Protein AF-A0A4V1T8S7-F1 (afdb_monomer_lite)

Sequence (81 aa):
MFKLVVLTKRKAGMSMEAFMDYYENNHAPLMMSFYPQVKKYTRTYLHSVSHETLTGDEDKPVDCVTEAFFEDEAGWLDVIR

pLDDT: mean 89.98, std 12.58, range [52.5, 98.38]

Structure (mmCIF, N/CA/C/O backbone):
data_AF-A0A4V1T8S7-F1
#
_entry.id   AF-A0A4V1T8S7-F1
#
loop_
_atom_site.group_PDB
_atom_site.id
_atom_site.type_symbol
_atom_site.label_atom_id
_atom_site.label_alt_id
_atom_site.label_comp_id
_atom_site.label_asym_id
_atom_site.label_entity_id
_atom_site.label_seq_id
_atom_site.pdbx_PDB_ins_code
_atom_site.Cartn_x
_atom_site.Cartn_y
_atom_site.Cartn_z
_atom_site.occupancy
_atom_site.B_iso_or_equiv
_atom_site.auth_seq_id
_atom_site.auth_comp_id
_atom_site.auth_asym_id
_atom_site.auth_atom_id
_atom_site.pdbx_PDB_model_num
ATOM 1 N N . MET A 1 1 ? 9.352 3.700 -15.760 1.00 86.31 1 MET A N 1
ATOM 2 C CA . MET A 1 1 ? 8.937 3.669 -14.345 1.00 86.31 1 MET A CA 1
ATOM 3 C C . MET A 1 1 ? 7.425 3.575 -14.251 1.00 86.31 1 MET A C 1
ATOM 5 O O . MET A 1 1 ? 6.730 4.473 -14.717 1.00 86.31 1 MET A O 1
ATOM 9 N N . PHE A 1 2 ? 6.937 2.486 -13.669 1.00 96.62 2 PHE A N 1
ATOM 10 C CA . PHE A 1 2 ? 5.518 2.210 -13.450 1.00 96.62 2 PHE A CA 1
ATOM 11 C C . PHE A 1 2 ? 5.188 2.379 -11.967 1.00 96.62 2 PHE A C 1
ATOM 13 O O . PHE A 1 2 ? 6.040 2.146 -11.105 1.00 96.62 2 PHE A O 1
ATOM 20 N N . LYS A 1 3 ? 3.956 2.795 -11.669 1.00 95.94 3 LYS A N 1
ATOM 21 C CA . LYS A 1 3 ? 3.466 2.952 -10.298 1.00 95.94 3 LYS A CA 1
ATOM 22 C C . LYS A 1 3 ? 2.134 2.235 -10.137 1.00 95.94 3 LYS A C 1
ATOM 24 O O . LYS A 1 3 ? 1.185 2.537 -10.855 1.00 95.94 3 LYS A O 1
ATOM 29 N N . LEU A 1 4 ? 2.070 1.337 -9.162 1.00 95.75 4 LEU A N 1
ATOM 30 C CA . LEU A 1 4 ? 0.830 0.736 -8.686 1.00 95.75 4 LEU A CA 1
ATOM 31 C C . LEU A 1 4 ? 0.368 1.494 -7.440 1.00 95.75 4 LEU A C 1
ATOM 33 O O . LEU A 1 4 ? 1.152 1.670 -6.508 1.00 95.75 4 LEU A O 1
ATOM 37 N N . VAL A 1 5 ? -0.892 1.927 -7.430 1.00 97.38 5 VAL A N 1
ATOM 38 C CA . VAL A 1 5 ? -1.538 2.545 -6.266 1.00 97.38 5 VAL A CA 1
ATOM 39 C C . VAL A 1 5 ? -2.645 1.618 -5.786 1.00 97.38 5 VAL A C 1
ATOM 41 O O . VAL A 1 5 ? -3.545 1.287 -6.556 1.00 97.38 5 VAL A O 1
ATOM 44 N N . VAL A 1 6 ? -2.578 1.207 -4.521 1.00 96.31 6 VAL A N 1
ATOM 45 C CA . VAL A 1 6 ? -3.565 0.324 -3.890 1.00 96.31 6 VAL A CA 1
ATOM 46 C C . VAL A 1 6 ? -4.276 1.087 -2.782 1.00 96.31 6 VAL A C 1
ATOM 48 O O . VAL A 1 6 ? -3.637 1.653 -1.896 1.00 96.31 6 VAL A O 1
ATOM 51 N N . LEU A 1 7 ? -5.605 1.096 -2.837 1.00 97.12 7 LEU A N 1
ATOM 52 C CA . LEU A 1 7 ? -6.460 1.672 -1.805 1.00 97.12 7 LEU A CA 1
ATOM 53 C C . LEU A 1 7 ? -6.973 0.539 -0.922 1.00 97.12 7 LEU A C 1
ATOM 55 O O . LEU A 1 7 ? -7.678 -0.350 -1.398 1.00 97.12 7 LEU A O 1
ATOM 59 N N . THR A 1 8 ? -6.608 0.564 0.355 1.00 96.75 8 THR A N 1
ATOM 60 C CA . THR A 1 8 ? -6.946 -0.502 1.301 1.00 96.75 8 THR A CA 1
ATOM 61 C C . THR A 1 8 ? -7.888 0.021 2.375 1.00 96.75 8 THR A C 1
ATOM 63 O O . THR A 1 8 ? -7.629 1.052 3.000 1.00 96.75 8 THR A O 1
ATOM 66 N N . LYS A 1 9 ? -8.968 -0.722 2.614 1.00 96.06 9 LYS A N 1
ATOM 67 C CA . LYS A 1 9 ? -9.895 -0.532 3.732 1.00 96.06 9 LYS A CA 1
ATOM 68 C C . LYS A 1 9 ? -9.674 -1.648 4.753 1.00 96.06 9 LYS A C 1
ATOM 70 O O . LYS A 1 9 ? -9.529 -2.813 4.373 1.00 96.06 9 LYS A O 1
ATOM 75 N N . ARG A 1 10 ? -9.643 -1.311 6.044 1.00 96.25 10 ARG A N 1
ATOM 76 C CA . ARG A 1 10 ? -9.573 -2.313 7.119 1.00 96.25 10 ARG A CA 1
ATOM 77 C C . ARG A 1 10 ? -10.869 -3.126 7.183 1.00 96.25 10 ARG A C 1
ATOM 79 O O . ARG A 1 10 ? -11.930 -2.664 6.770 1.00 96.25 10 ARG A O 1
ATOM 86 N N . LYS A 1 11 ? -10.805 -4.343 7.724 1.00 96.12 11 LYS A N 1
ATOM 87 C CA . LYS A 1 11 ? -12.002 -5.183 7.904 1.00 96.12 11 LYS A CA 1
ATOM 88 C C . LYS A 1 11 ? -13.005 -4.507 8.850 1.00 96.12 11 LYS A C 1
ATOM 90 O O . LYS A 1 11 ? -12.603 -3.817 9.785 1.00 96.12 11 LYS A O 1
ATOM 95 N N . ALA A 1 12 ? -14.301 -4.745 8.645 1.00 94.31 12 ALA A N 1
ATOM 96 C CA . ALA A 1 12 ? -15.342 -4.227 9.534 1.00 94.31 12 ALA A CA 1
ATOM 97 C C . ALA A 1 12 ? -15.090 -4.663 10.991 1.00 94.31 12 ALA A C 1
ATOM 99 O O . ALA A 1 12 ? -14.784 -5.827 11.250 1.00 94.31 12 ALA A O 1
ATOM 100 N N . GLY A 1 13 ? -15.185 -3.719 11.932 1.00 93.94 13 GLY A N 1
ATOM 101 C CA . GLY A 1 13 ? -14.919 -3.949 13.358 1.00 93.94 13 GLY A CA 1
ATOM 102 C C . GLY A 1 13 ? -13.436 -4.004 13.758 1.00 93.94 13 GLY A C 1
ATOM 103 O O . GLY A 1 13 ? -13.141 -4.087 14.947 1.00 93.94 13 GLY A O 1
ATOM 104 N N . MET A 1 14 ? -12.493 -3.931 12.811 1.00 95.25 14 MET A N 1
ATOM 105 C CA . MET A 1 14 ? -11.059 -3.848 13.110 1.00 95.25 14 MET A CA 1
ATOM 106 C C . MET A 1 14 ? -10.674 -2.415 13.498 1.00 95.25 14 MET A C 1
ATOM 108 O O . MET A 1 14 ? -11.016 -1.464 12.792 1.00 95.25 14 MET A O 1
ATOM 112 N N . SER A 1 15 ? -9.930 -2.255 14.597 1.00 94.81 15 SER A N 1
ATOM 113 C CA . SER A 1 15 ? -9.385 -0.949 14.980 1.00 94.81 15 SER A CA 1
ATOM 114 C C . SER A 1 15 ? -8.293 -0.499 14.004 1.00 94.81 15 SER A C 1
ATOM 116 O O . SER A 1 15 ? -7.636 -1.317 13.357 1.00 94.81 15 SER A O 1
ATOM 118 N N . MET A 1 16 ? -8.070 0.815 13.904 1.00 94.06 16 MET A N 1
ATOM 119 C CA . MET A 1 16 ? -6.990 1.349 13.066 1.00 94.06 16 MET A CA 1
ATOM 120 C C . MET A 1 16 ? -5.611 0.870 13.535 1.00 94.06 16 MET A C 1
ATOM 122 O O . MET A 1 16 ? -4.763 0.549 12.714 1.00 94.06 16 MET A O 1
ATOM 126 N N . GLU A 1 17 ? -5.400 0.787 14.848 1.00 96.44 17 GLU A N 1
ATOM 127 C CA . GLU A 1 17 ? -4.151 0.300 15.440 1.00 96.44 17 GLU A CA 1
ATOM 128 C C . GLU A 1 17 ? -3.874 -1.158 15.066 1.00 96.44 17 GLU A C 1
ATOM 130 O O . GLU A 1 17 ? -2.801 -1.457 14.551 1.00 96.44 17 GLU A O 1
ATOM 135 N N . ALA A 1 18 ? -4.864 -2.046 15.220 1.00 97.88 18 ALA A N 1
ATOM 136 C CA . ALA A 1 18 ? -4.725 -3.450 14.837 1.00 97.88 18 ALA A CA 1
ATOM 137 C C . ALA A 1 18 ? -4.495 -3.615 13.327 1.00 97.88 18 ALA A C 1
ATOM 139 O O . ALA A 1 18 ? -3.756 -4.500 12.899 1.00 97.88 18 ALA A O 1
ATOM 140 N N . PHE A 1 19 ? -5.115 -2.756 12.512 1.00 97.50 19 PHE A N 1
ATOM 141 C CA . PHE A 1 19 ? -4.870 -2.727 11.076 1.00 97.50 19 PHE A CA 1
ATOM 142 C C . PHE A 1 19 ? -3.425 -2.328 10.749 1.00 97.50 19 PHE A C 1
ATOM 144 O O . PHE A 1 19 ? -2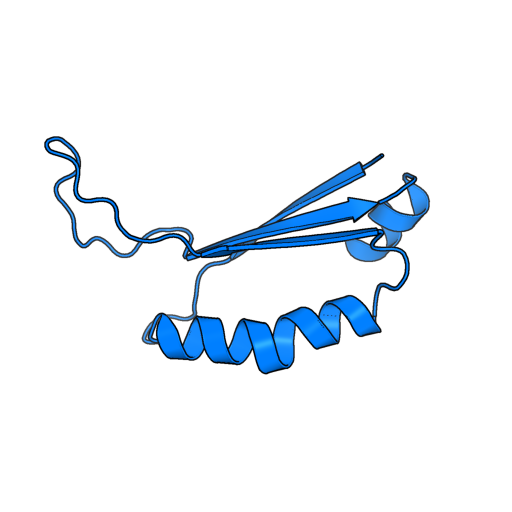.781 -3.030 9.972 1.00 97.50 19 PHE A O 1
ATOM 151 N N . MET A 1 20 ? -2.908 -1.246 11.344 1.00 97.81 20 MET A N 1
ATOM 152 C CA . MET A 1 20 ? -1.523 -0.799 11.141 1.00 97.81 20 MET A CA 1
ATOM 153 C C . MET A 1 20 ? -0.523 -1.861 11.609 1.00 97.81 20 MET A C 1
ATOM 155 O O . MET A 1 20 ? 0.388 -2.201 10.861 1.00 97.81 20 MET A O 1
ATOM 159 N N . ASP A 1 21 ? -0.726 -2.442 12.793 1.00 98.38 21 ASP A N 1
ATOM 160 C CA . ASP A 1 21 ? 0.136 -3.502 13.327 1.00 98.38 21 ASP A CA 1
ATOM 161 C C . ASP A 1 21 ? 0.192 -4.718 12.391 1.00 98.38 21 ASP A C 1
ATOM 163 O O . ASP A 1 21 ? 1.270 -5.166 11.989 1.00 98.38 21 ASP A O 1
ATOM 167 N N . TYR A 1 22 ? -0.973 -5.204 11.948 1.00 98.12 22 TYR A N 1
ATOM 168 C CA . TYR A 1 22 ? -1.030 -6.311 11.000 1.00 98.12 22 TYR A CA 1
ATOM 169 C C . TYR A 1 22 ? -0.370 -5.954 9.663 1.00 98.12 22 TYR A C 1
ATOM 171 O O . TYR A 1 22 ? 0.345 -6.778 9.082 1.00 98.12 22 TYR A O 1
ATOM 179 N N . TYR A 1 23 ? -0.592 -4.733 9.171 1.00 98.12 23 TYR A N 1
ATOM 180 C CA . TYR A 1 23 ? -0.030 -4.274 7.907 1.00 98.12 23 TYR A CA 1
ATOM 181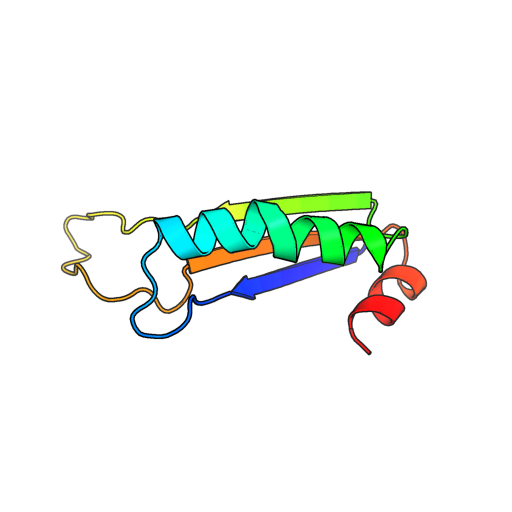 C C . TYR A 1 23 ? 1.503 -4.272 7.948 1.00 98.12 23 TYR A C 1
ATOM 183 O O . TYR A 1 23 ? 2.144 -4.818 7.048 1.00 98.12 23 TYR A O 1
ATOM 191 N N . GLU A 1 24 ? 2.091 -3.706 9.001 1.00 98.06 24 GLU A N 1
ATOM 192 C CA . GLU A 1 24 ? 3.544 -3.567 9.140 1.00 98.06 24 GLU A CA 1
ATOM 193 C C . GLU A 1 24 ? 4.243 -4.891 9.453 1.00 98.06 24 GLU A C 1
ATOM 195 O O . GLU A 1 24 ? 5.311 -5.165 8.908 1.00 98.06 24 GLU A O 1
ATOM 200 N N . ASN A 1 25 ? 3.633 -5.738 10.284 1.00 98.12 25 ASN A N 1
ATOM 201 C CA . ASN A 1 25 ? 4.270 -6.974 10.743 1.00 98.12 25 ASN A CA 1
ATOM 202 C C . ASN A 1 25 ? 3.985 -8.188 9.850 1.00 98.12 25 ASN A C 1
ATOM 204 O O . ASN A 1 25 ? 4.660 -9.207 9.977 1.00 98.12 25 ASN A O 1
ATOM 208 N N . ASN A 1 26 ? 3.000 -8.104 8.948 1.00 97.25 26 ASN A N 1
ATOM 209 C CA . ASN A 1 26 ? 2.603 -9.228 8.096 1.00 97.25 26 ASN A CA 1
ATOM 210 C C . ASN A 1 26 ? 2.493 -8.818 6.626 1.00 97.25 26 ASN A C 1
ATOM 212 O O . ASN A 1 26 ? 3.196 -9.369 5.782 1.00 97.25 26 ASN A O 1
ATOM 216 N N . HIS A 1 27 ? 1.629 -7.850 6.305 1.00 95.75 27 HIS A N 1
ATOM 217 C CA . HIS A 1 27 ? 1.297 -7.535 4.911 1.00 95.75 27 HIS A CA 1
ATOM 218 C C . HIS A 1 27 ? 2.495 -6.987 4.120 1.00 95.75 27 HIS A C 1
ATOM 220 O O . HIS A 1 27 ? 2.839 -7.530 3.069 1.00 95.75 27 HIS A O 1
ATOM 226 N N . ALA A 1 28 ? 3.143 -5.930 4.617 1.00 96.50 28 ALA A N 1
ATOM 227 C CA . ALA A 1 28 ? 4.257 -5.294 3.920 1.00 96.50 28 ALA A CA 1
ATOM 228 C C . ALA A 1 28 ? 5.483 -6.223 3.779 1.00 96.50 28 ALA A C 1
ATOM 230 O O . ALA A 1 28 ? 5.983 -6.342 2.657 1.00 96.50 28 ALA A O 1
ATOM 231 N N . PRO A 1 29 ? 5.945 -6.946 4.825 1.00 96.56 29 PRO A N 1
ATOM 232 C CA . PRO A 1 29 ? 7.037 -7.910 4.686 1.00 96.56 29 PRO A CA 1
ATOM 233 C C . PRO A 1 29 ? 6.732 -9.013 3.671 1.00 96.56 29 PRO A C 1
ATOM 235 O O . PRO A 1 29 ? 7.589 -9.353 2.856 1.00 96.56 29 PRO A O 1
ATOM 238 N N . LEU A 1 30 ? 5.500 -9.534 3.678 1.00 95.25 30 LEU A N 1
ATOM 239 C CA . LEU A 1 30 ? 5.082 -10.577 2.748 1.00 95.25 30 LEU A CA 1
ATOM 240 C C . LEU A 1 30 ? 5.118 -10.079 1.297 1.00 95.25 30 LEU A C 1
ATOM 242 O O . LEU A 1 30 ? 5.710 -10.739 0.445 1.00 95.25 30 LEU A O 1
ATOM 246 N N . MET A 1 31 ? 4.572 -8.887 1.029 1.00 93.50 31 MET A N 1
ATOM 247 C CA . MET A 1 31 ? 4.642 -8.257 -0.296 1.00 93.50 31 MET A CA 1
ATOM 248 C C . MET A 1 31 ? 6.086 -8.077 -0.771 1.00 93.50 31 MET A C 1
ATOM 250 O O . MET A 1 31 ? 6.412 -8.431 -1.902 1.00 93.50 31 MET A O 1
ATOM 254 N N . MET A 1 32 ? 6.967 -7.577 0.098 1.00 93.25 32 MET A N 1
ATOM 255 C CA . MET A 1 32 ? 8.380 -7.390 -0.244 1.00 93.25 32 MET A CA 1
ATOM 256 C C . MET A 1 32 ? 9.114 -8.720 -0.472 1.00 93.25 32 MET A C 1
ATOM 258 O O . MET A 1 32 ? 10.062 -8.757 -1.253 1.00 93.25 32 MET A O 1
ATOM 262 N N . SER A 1 33 ? 8.681 -9.807 0.177 1.00 95.19 33 SER A N 1
ATOM 263 C CA . SER A 1 33 ? 9.263 -11.142 -0.020 1.00 95.19 33 SER A CA 1
ATOM 264 C C . SER A 1 33 ? 8.870 -11.786 -1.352 1.00 95.19 33 SER A C 1
ATOM 266 O O . SER A 1 33 ? 9.698 -12.456 -1.964 1.00 95.19 33 SER A O 1
ATOM 268 N N . PHE A 1 34 ? 7.635 -11.570 -1.818 1.00 94.19 34 PHE A N 1
ATOM 269 C CA . PHE A 1 34 ? 7.149 -12.154 -3.070 1.00 94.19 34 PHE A CA 1
ATOM 270 C C . PHE A 1 34 ? 7.563 -11.367 -4.310 1.00 94.19 34 PHE A C 1
ATOM 272 O O . PHE A 1 34 ? 7.756 -11.971 -5.361 1.00 94.19 34 PHE A O 1
ATOM 279 N N . TYR A 1 35 ? 7.725 -10.046 -4.191 1.00 94.31 35 TYR A N 1
ATOM 280 C CA . TYR A 1 35 ? 7.928 -9.167 -5.343 1.00 94.31 35 TYR A CA 1
ATOM 281 C C . TYR A 1 35 ? 9.251 -8.390 -5.253 1.00 94.31 35 TYR A C 1
ATOM 283 O O . TYR A 1 35 ? 9.250 -7.169 -5.053 1.00 94.31 35 TYR A O 1
ATOM 291 N N . PRO A 1 36 ? 10.409 -9.061 -5.424 1.00 93.88 36 PRO A N 1
ATOM 292 C CA . PRO A 1 36 ? 11.728 -8.425 -5.343 1.00 93.88 36 PRO A CA 1
ATOM 293 C C . PRO A 1 36 ? 11.968 -7.358 -6.429 1.00 93.88 36 PRO A C 1
ATOM 295 O O . PRO A 1 36 ? 12.904 -6.563 -6.329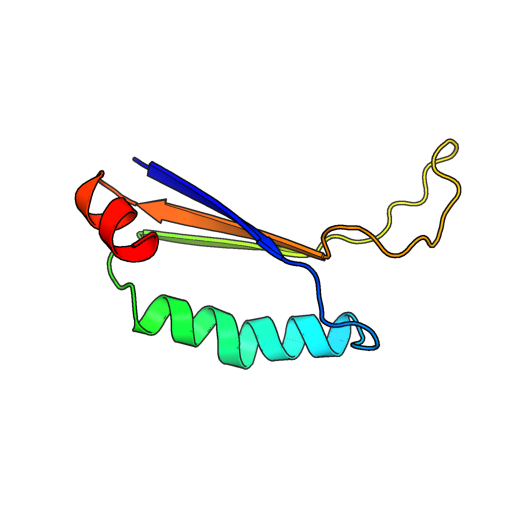 1.00 93.88 36 PRO A O 1
ATOM 298 N N . GLN A 1 37 ? 11.138 -7.315 -7.475 1.00 94.50 37 GLN A N 1
ATOM 299 C CA . GLN A 1 37 ? 11.178 -6.287 -8.514 1.00 94.50 37 GLN A CA 1
ATOM 300 C C . GLN A 1 37 ? 10.678 -4.909 -8.048 1.00 94.50 37 GLN A C 1
ATOM 302 O O . GLN A 1 37 ? 10.956 -3.912 -8.724 1.00 94.50 37 GLN A O 1
ATOM 307 N N . VAL A 1 38 ? 9.967 -4.826 -6.914 1.00 95.88 38 VAL A N 1
ATOM 308 C CA . VAL A 1 38 ? 9.493 -3.556 -6.343 1.00 95.88 38 VAL A CA 1
ATOM 309 C C . VAL A 1 38 ? 10.695 -2.714 -5.911 1.00 95.88 38 VAL A C 1
ATOM 311 O O . VAL A 1 38 ? 11.453 -3.081 -5.017 1.00 95.88 38 VAL A O 1
ATOM 314 N N . LYS A 1 39 ? 10.872 -1.548 -6.536 1.00 96.38 39 LYS A N 1
ATOM 315 C CA . LYS A 1 39 ? 12.002 -0.637 -6.274 1.00 96.38 39 LYS A CA 1
ATOM 316 C C . LYS A 1 39 ? 11.769 0.280 -5.086 1.00 96.38 39 LYS A C 1
ATOM 318 O O . LYS A 1 39 ? 12.715 0.708 -4.430 1.00 96.38 39 LYS A O 1
ATOM 323 N N . LYS A 1 40 ? 10.509 0.606 -4.820 1.00 96.19 40 LYS A N 1
ATOM 324 C CA . LYS A 1 40 ? 10.094 1.429 -3.687 1.00 96.19 40 LYS A CA 1
ATOM 325 C C . LYS A 1 40 ? 8.688 1.029 -3.276 1.00 96.19 40 LYS A C 1
ATOM 327 O O . LYS A 1 40 ? 7.840 0.818 -4.139 1.00 96.19 40 LYS A O 1
ATOM 332 N N . TYR A 1 41 ? 8.469 0.961 -1.969 1.00 96.44 41 TYR A N 1
ATOM 333 C CA . 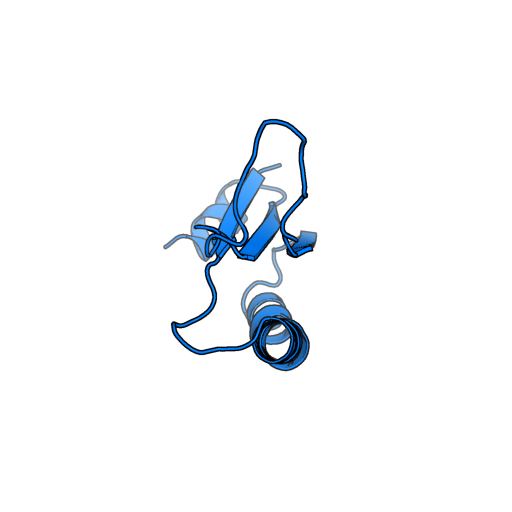TYR A 1 41 ? 7.191 0.623 -1.362 1.00 96.44 41 TYR A CA 1
ATOM 334 C C . TYR A 1 41 ? 6.884 1.627 -0.250 1.00 96.44 41 TYR A C 1
ATOM 336 O O . TYR A 1 41 ? 7.596 1.695 0.756 1.00 96.44 41 TYR A O 1
ATOM 344 N N . THR A 1 42 ? 5.855 2.447 -0.441 1.00 97.19 42 THR A N 1
ATOM 345 C CA . THR A 1 42 ? 5.409 3.444 0.540 1.00 97.19 42 THR A CA 1
ATOM 346 C C . THR A 1 42 ? 3.962 3.200 0.919 1.00 97.19 42 THR A C 1
ATOM 348 O O . THR A 1 42 ? 3.186 2.669 0.129 1.00 97.19 42 THR A O 1
ATOM 351 N N . ARG A 1 43 ? 3.598 3.587 2.140 1.00 97.56 43 ARG A N 1
ATOM 352 C CA . ARG A 1 43 ? 2.219 3.558 2.615 1.00 97.56 43 ARG A CA 1
ATOM 353 C C . ARG A 1 43 ? 1.911 4.817 3.407 1.00 97.56 43 ARG A C 1
ATOM 355 O O . ARG A 1 43 ? 2.768 5.293 4.152 1.00 97.56 43 ARG A O 1
ATOM 362 N N . THR A 1 44 ? 0.697 5.319 3.242 1.00 97.19 44 THR A N 1
ATOM 363 C CA . THR A 1 44 ? 0.165 6.464 3.980 1.00 97.19 44 THR A CA 1
ATOM 364 C C . THR A 1 44 ? -1.139 6.045 4.635 1.00 97.19 44 THR A C 1
ATOM 366 O O . THR A 1 44 ? -2.123 5.765 3.947 1.00 97.19 44 THR A O 1
ATOM 369 N N . TYR A 1 45 ? -1.146 6.017 5.965 1.00 95.62 45 TYR A N 1
ATOM 370 C CA . TYR A 1 45 ? -2.351 5.777 6.749 1.00 95.62 45 TYR A CA 1
ATOM 371 C C . TYR A 1 45 ? -3.206 7.040 6.780 1.00 95.62 45 TYR A C 1
ATOM 373 O O . TYR A 1 45 ? -2.723 8.131 7.086 1.00 95.62 45 TYR A O 1
ATOM 381 N N . LEU A 1 46 ? -4.479 6.897 6.421 1.00 91.25 46 LEU A N 1
ATOM 382 C CA . LEU A 1 46 ? -5.409 8.012 6.352 1.00 91.25 46 LEU A CA 1
ATOM 383 C C . LEU A 1 46 ? -6.078 8.210 7.708 1.00 91.25 46 LEU A C 1
ATOM 385 O O . LEU A 1 46 ? -6.724 7.314 8.256 1.00 91.25 46 LEU A O 1
ATOM 389 N N . HIS A 1 47 ? -5.977 9.426 8.223 1.00 82.88 47 HIS A N 1
ATOM 390 C CA . HIS A 1 47 ? -6.683 9.858 9.420 1.00 82.88 47 HIS A CA 1
ATOM 391 C C . HIS A 1 47 ? -7.896 10.698 9.017 1.00 82.88 47 HIS A C 1
ATOM 393 O O . HIS A 1 47 ? -7.897 11.327 7.959 1.00 82.88 47 HIS A O 1
ATOM 399 N N . SER A 1 48 ? -8.960 10.675 9.830 1.00 72.25 48 SER A N 1
ATOM 400 C CA . SER A 1 48 ? -10.063 11.618 9.612 1.00 72.25 48 SER A CA 1
ATOM 401 C C . SER A 1 48 ? -9.511 13.016 9.834 1.00 72.25 48 SER A C 1
ATOM 403 O O . SER A 1 48 ? -8.912 13.277 10.875 1.00 72.25 48 SER A O 1
ATOM 405 N N . VAL A 1 49 ? -9.691 13.897 8.858 1.00 64.69 49 VAL A N 1
ATOM 406 C CA . VAL A 1 49 ? -9.380 15.312 9.028 1.00 64.69 49 VAL A CA 1
ATOM 407 C C . VAL A 1 49 ? -10.680 15.989 9.429 1.00 64.69 49 VAL A C 1
ATOM 409 O O . VAL A 1 49 ? -11.638 15.979 8.659 1.00 64.69 49 VAL A O 1
ATOM 412 N N . SER A 1 50 ? -10.731 16.562 10.631 1.00 59.50 50 SER A N 1
ATOM 413 C CA . SER A 1 50 ? -11.808 17.484 10.983 1.00 59.50 50 SER A CA 1
ATOM 414 C C . SER A 1 50 ? -11.634 18.747 10.138 1.00 59.50 50 SER A C 1
ATOM 416 O O . SER A 1 50 ? -10.663 19.481 10.325 1.00 59.50 50 SER A O 1
ATOM 418 N N . HIS A 1 51 ? -12.537 18.987 9.195 1.00 62.22 51 HIS A N 1
ATOM 419 C CA . HIS A 1 51 ? -12.591 20.225 8.420 1.00 62.22 51 HIS A CA 1
ATOM 420 C C . HIS A 1 51 ? -13.938 20.896 8.683 1.00 62.22 51 HIS A C 1
ATOM 422 O O . HIS A 1 51 ? -14.937 20.201 8.842 1.00 62.22 51 HIS A O 1
ATOM 428 N N . GLU A 1 52 ? -13.991 22.229 8.701 1.00 60.31 52 GLU A N 1
ATOM 429 C CA . GLU A 1 52 ? -15.202 22.998 9.050 1.00 60.31 52 GLU A CA 1
ATOM 430 C C . GLU A 1 52 ? -16.429 22.641 8.186 1.00 60.31 52 GLU A C 1
ATOM 432 O O . GLU A 1 52 ? -17.566 22.784 8.623 1.00 60.31 52 GLU A O 1
ATOM 437 N N . THR A 1 53 ? -16.198 22.129 6.973 1.00 59.59 53 THR A N 1
ATOM 438 C CA . THR A 1 53 ? -17.227 21.667 6.024 1.00 59.59 53 THR A CA 1
ATOM 439 C C . THR A 1 53 ? -17.362 20.144 5.923 1.00 59.59 53 THR A C 1
ATOM 441 O O . THR A 1 53 ? -18.281 19.662 5.265 1.00 59.59 53 THR A O 1
ATOM 444 N N . LEU A 1 54 ? -16.461 19.381 6.548 1.00 58.91 54 LEU A N 1
ATOM 445 C CA . LEU A 1 54 ? -16.522 17.921 6.627 1.00 58.91 54 LEU A CA 1
ATOM 446 C C . LEU A 1 54 ? -16.971 17.555 8.039 1.00 58.91 54 LEU A C 1
ATOM 448 O O . LEU A 1 54 ? -16.170 17.277 8.931 1.00 58.91 54 LEU A O 1
ATOM 452 N N . THR A 1 55 ? -18.283 17.593 8.248 1.00 52.50 55 THR A N 1
ATOM 453 C CA . THR A 1 55 ? -18.895 17.013 9.439 1.00 52.50 55 THR A CA 1
ATOM 454 C C . THR A 1 55 ? -18.843 15.501 9.296 1.00 52.50 55 THR A C 1
ATOM 456 O O . THR A 1 55 ? -19.591 14.947 8.496 1.00 52.50 55 THR A O 1
ATOM 459 N N . GLY A 1 56 ? -17.986 14.820 10.049 1.00 53.66 56 GLY A N 1
ATOM 460 C CA . GLY A 1 56 ? -18.135 13.376 10.155 1.00 53.66 56 GLY A CA 1
ATOM 461 C C . GLY A 1 56 ? -16.917 12.623 10.639 1.00 53.66 56 GLY A C 1
ATOM 462 O O . GLY A 1 56 ? -15.928 12.466 9.929 1.00 53.66 56 GLY A O 1
ATOM 463 N N . ASP A 1 57 ? -17.101 12.016 11.802 1.00 55.16 57 ASP A N 1
ATOM 464 C CA . ASP A 1 57 ? -16.436 10.799 12.266 1.00 55.16 57 ASP A CA 1
ATOM 465 C C . ASP A 1 57 ? -16.909 9.567 11.449 1.00 55.16 57 ASP A C 1
ATOM 467 O O . ASP A 1 57 ? -17.099 8.469 11.970 1.00 55.16 57 ASP A O 1
ATOM 471 N N . GLU A 1 58 ? -17.204 9.766 10.158 1.00 66.31 58 GLU A N 1
ATOM 472 C CA . GLU A 1 58 ? -17.713 8.726 9.270 1.00 66.31 58 GLU A CA 1
ATOM 473 C C . GLU A 1 58 ? -16.584 7.753 8.929 1.00 66.31 58 GLU A C 1
ATOM 475 O O . GLU A 1 58 ? -15.431 8.144 8.696 1.00 66.31 58 GLU A O 1
ATOM 480 N N . ASP A 1 59 ? -16.902 6.456 8.920 1.00 79.31 59 ASP A N 1
ATOM 481 C CA . ASP A 1 59 ? -15.916 5.439 8.581 1.00 79.31 59 ASP A CA 1
ATOM 482 C C . ASP A 1 59 ? -15.457 5.644 7.132 1.00 79.31 59 ASP A C 1
ATOM 484 O O . ASP A 1 59 ? -16.209 5.469 6.175 1.00 79.31 59 ASP A O 1
ATOM 488 N N . LYS A 1 60 ? -14.196 6.056 6.986 1.00 84.44 60 LYS A N 1
ATOM 489 C CA . LYS A 1 60 ? -13.596 6.428 5.702 1.00 84.44 60 LYS A CA 1
ATOM 490 C C . LYS A 1 60 ? -13.674 5.258 4.718 1.00 84.44 60 LYS A C 1
ATOM 492 O O . LYS A 1 60 ? -13.397 4.134 5.125 1.00 84.44 60 LYS A O 1
ATOM 497 N N . PRO A 1 61 ? -13.915 5.475 3.415 1.00 89.62 61 PRO A N 1
ATOM 498 C CA . PRO A 1 61 ? -13.920 4.385 2.434 1.00 89.62 61 PRO A CA 1
ATOM 499 C C . PRO A 1 61 ? -12.531 3.757 2.219 1.00 89.62 61 PRO A C 1
ATOM 501 O O . PRO A 1 61 ? -12.430 2.655 1.688 1.00 89.62 61 PRO A O 1
ATOM 504 N N . VAL A 1 62 ? -11.461 4.443 2.636 1.00 93.75 62 VAL A N 1
ATOM 505 C CA . VAL A 1 62 ? -10.065 4.001 2.523 1.00 93.75 62 VAL A CA 1
ATOM 506 C C . 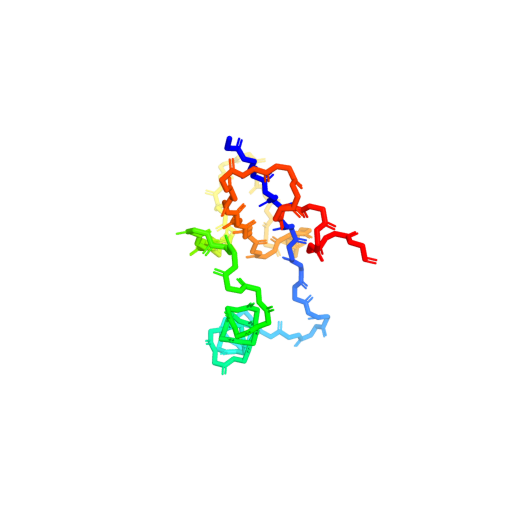VAL A 1 62 ? -9.334 4.339 3.822 1.00 93.75 62 VAL A C 1
ATOM 508 O O . VAL A 1 62 ? -9.478 5.446 4.341 1.00 93.75 62 VAL A O 1
ATOM 511 N N . ASP A 1 63 ? -8.535 3.402 4.331 1.00 95.50 63 ASP A N 1
ATOM 512 C CA . ASP A 1 63 ? -7.708 3.584 5.532 1.00 95.50 63 ASP A CA 1
ATOM 513 C C . ASP A 1 63 ? -6.209 3.682 5.209 1.00 95.50 63 ASP A C 1
ATOM 515 O O . ASP A 1 63 ? -5.452 4.258 5.988 1.00 95.50 63 ASP A O 1
ATOM 519 N N . CYS A 1 64 ? -5.757 3.141 4.074 1.00 97.25 64 CYS A N 1
ATOM 520 C CA . CYS A 1 64 ? -4.356 3.192 3.660 1.00 97.25 64 CYS A CA 1
ATOM 521 C C . CYS A 1 64 ? -4.220 3.314 2.142 1.00 97.25 64 CYS A C 1
ATOM 523 O O . CYS A 1 64 ? -4.928 2.641 1.388 1.00 97.25 64 CYS A O 1
ATOM 525 N N . VAL A 1 65 ? -3.288 4.162 1.711 1.00 97.94 65 VAL A N 1
ATOM 526 C CA . VAL A 1 65 ? -2.841 4.255 0.319 1.00 97.94 65 VAL A CA 1
ATOM 527 C C . VAL A 1 65 ? -1.432 3.701 0.233 1.00 97.94 65 VAL A C 1
ATOM 529 O O . VAL A 1 65 ? -0.517 4.235 0.863 1.00 97.94 65 VAL A O 1
ATOM 532 N N . THR A 1 66 ? -1.260 2.665 -0.574 1.00 97.94 66 THR A N 1
ATOM 533 C CA . THR A 1 66 ? 0.031 2.019 -0.810 1.00 97.94 66 THR A CA 1
ATOM 534 C C . THR A 1 66 ? 0.505 2.330 -2.213 1.00 97.94 66 THR A C 1
ATOM 536 O O . THR A 1 66 ? -0.267 2.229 -3.166 1.00 97.94 66 THR A O 1
ATOM 539 N N . GLU A 1 67 ? 1.779 2.673 -2.355 1.00 97.69 67 GLU A N 1
ATOM 540 C CA . GLU A 1 67 ? 2.410 2.887 -3.651 1.00 97.69 67 GLU A CA 1
ATOM 541 C C . GLU A 1 67 ? 3.602 1.944 -3.816 1.00 97.69 67 GLU A C 1
ATOM 543 O O . GLU A 1 67 ? 4.518 1.930 -2.989 1.00 97.69 67 GLU A O 1
ATOM 548 N N . ALA A 1 68 ? 3.598 1.182 -4.909 1.00 97.00 68 ALA A N 1
ATOM 549 C CA . ALA A 1 68 ? 4.713 0.342 -5.328 1.00 97.00 68 ALA A CA 1
ATOM 550 C C . ALA A 1 68 ? 5.257 0.836 -6.672 1.00 97.00 68 ALA A C 1
ATOM 552 O O . ALA A 1 68 ? 4.495 1.111 -7.603 1.00 97.00 68 ALA A O 1
ATOM 553 N N . PHE A 1 69 ? 6.578 0.962 -6.764 1.00 97.38 69 PHE A N 1
ATOM 554 C CA . PHE A 1 69 ? 7.267 1.485 -7.940 1.00 97.38 69 PHE A CA 1
ATOM 555 C C . PHE A 1 69 ? 8.077 0.390 -8.627 1.00 97.38 69 PHE A C 1
ATOM 557 O O . PHE A 1 69 ? 8.776 -0.377 -7.963 1.00 97.38 69 PHE A O 1
ATOM 564 N N . PHE A 1 70 ? 8.030 0.377 -9.955 1.00 97.06 70 PHE A N 1
ATOM 565 C CA . PHE A 1 70 ? 8.692 -0.609 -10.805 1.00 97.06 70 PHE A CA 1
ATOM 566 C C . PHE A 1 70 ? 9.505 0.093 -11.888 1.00 97.06 70 PHE A C 1
ATOM 568 O O . PHE A 1 70 ? 9.136 1.174 -12.360 1.00 97.06 70 PHE A O 1
ATOM 575 N N . GLU A 1 71 ? 10.606 -0.530 -12.295 1.00 97.06 71 GLU A N 1
ATOM 576 C CA . GLU A 1 71 ? 11.475 -0.000 -13.348 1.00 97.06 71 GLU A CA 1
ATOM 577 C C . GLU A 1 71 ? 10.755 -0.024 -14.707 1.00 97.06 71 GLU A C 1
ATOM 579 O O . GLU A 1 71 ? 10.597 1.011 -15.369 1.00 97.06 71 GLU A O 1
ATOM 584 N N . ASP A 1 72 ? 10.221 -1.196 -15.053 1.00 96.00 72 ASP A N 1
ATOM 585 C CA . ASP A 1 72 ? 9.647 -1.538 -16.350 1.00 96.00 72 ASP A CA 1
ATOM 586 C C . ASP A 1 72 ? 8.244 -2.163 -16.238 1.00 96.00 72 ASP A C 1
ATOM 588 O O . ASP A 1 72 ? 7.701 -2.378 -15.151 1.00 96.00 72 ASP A O 1
ATOM 592 N N . GLU A 1 73 ? 7.635 -2.397 -17.400 1.00 95.31 73 GLU A N 1
ATOM 593 C CA . GLU A 1 73 ? 6.284 -2.943 -17.524 1.00 95.31 73 GLU A CA 1
ATOM 594 C C . GLU A 1 73 ? 6.216 -4.412 -17.102 1.00 95.31 73 GLU A C 1
ATOM 596 O O . GLU A 1 73 ? 5.226 -4.834 -16.511 1.00 95.31 73 GLU A O 1
ATOM 601 N N . ALA A 1 74 ? 7.268 -5.191 -17.370 1.00 95.31 74 ALA A N 1
ATOM 602 C CA . ALA A 1 74 ? 7.305 -6.614 -17.055 1.00 95.31 74 ALA A CA 1
ATOM 603 C C . ALA A 1 74 ? 7.220 -6.845 -15.541 1.00 95.31 74 ALA A C 1
ATOM 605 O O . ALA A 1 74 ? 6.407 -7.651 -15.089 1.00 95.31 74 ALA A O 1
ATOM 606 N N . GLY A 1 75 ? 7.993 -6.087 -14.757 1.00 94.44 75 GLY A N 1
ATOM 607 C CA . GLY A 1 75 ? 7.945 -6.152 -13.300 1.00 94.44 75 GLY A CA 1
ATOM 608 C C . GLY A 1 75 ? 6.600 -5.711 -12.720 1.00 94.44 75 GLY A C 1
ATOM 609 O O . GLY A 1 75 ? 6.148 -6.288 -11.734 1.00 94.44 75 GLY A O 1
ATOM 610 N N . TRP A 1 76 ? 5.944 -4.723 -13.336 1.00 95.19 76 TRP A N 1
ATOM 611 C CA . TRP A 1 76 ? 4.599 -4.293 -12.942 1.00 95.19 76 TRP A CA 1
ATOM 612 C C . TRP A 1 76 ? 3.529 -5.346 -13.273 1.00 95.19 76 TRP A C 1
ATOM 614 O O . TRP A 1 76 ? 2.696 -5.652 -12.419 1.00 95.19 76 TRP A O 1
ATOM 624 N N . LEU A 1 77 ? 3.571 -5.933 -14.475 1.00 94.12 77 LEU A N 1
ATOM 625 C CA . LEU A 1 77 ? 2.618 -6.953 -14.931 1.00 94.12 77 LEU A CA 1
ATOM 626 C C . LEU A 1 77 ? 2.646 -8.227 -14.081 1.00 94.12 77 LEU A C 1
ATOM 628 O O . LEU A 1 77 ? 1.608 -8.862 -13.925 1.00 94.12 77 LEU A O 1
ATOM 632 N N . ASP A 1 78 ? 3.805 -8.590 -13.538 1.00 92.00 78 ASP A N 1
ATOM 633 C CA . ASP A 1 78 ? 3.968 -9.759 -12.665 1.00 92.00 78 ASP A CA 1
ATOM 634 C C . ASP A 1 78 ? 3.199 -9.631 -11.335 1.00 92.00 78 ASP A C 1
ATOM 636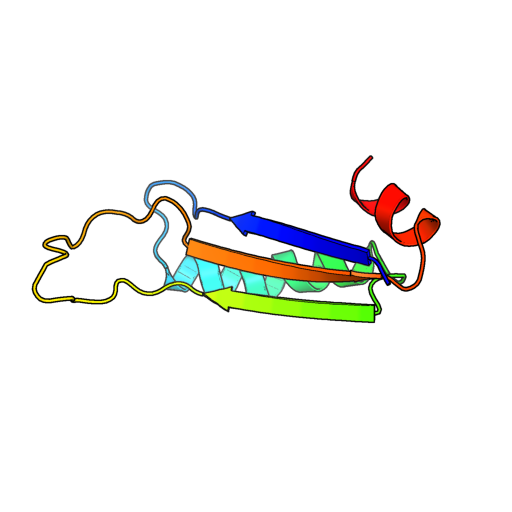 O O . ASP A 1 78 ? 2.780 -10.631 -10.768 1.00 92.00 78 ASP A O 1
ATOM 640 N N . VAL A 1 79 ? 2.953 -8.404 -10.855 1.00 89.75 79 VAL A N 1
ATOM 641 C CA . VAL A 1 79 ? 2.255 -8.162 -9.574 1.00 89.75 79 VAL A CA 1
ATOM 642 C C . VAL A 1 79 ? 0.734 -8.074 -9.727 1.00 89.75 79 VAL A C 1
ATOM 644 O O . VAL A 1 79 ? 0.003 -8.284 -8.762 1.00 89.75 79 VAL A O 1
ATOM 647 N N . ILE A 1 80 ? 0.236 -7.715 -10.913 1.00 85.75 80 ILE A N 1
ATOM 648 C CA . ILE A 1 80 ? -1.199 -7.453 -11.135 1.00 85.75 80 ILE A CA 1
ATOM 649 C C . ILE A 1 80 ? -1.958 -8.613 -11.798 1.00 85.75 80 ILE A C 1
ATOM 651 O O . ILE A 1 80 ? -3.152 -8.468 -12.067 1.00 85.75 80 ILE A O 1
ATOM 655 N N . ARG A 1 81 ? -1.272 -9.712 -12.120 1.00 73.44 81 ARG A N 1
ATOM 656 C CA . ARG A 1 81 ? -1.847 -10.918 -12.734 1.00 73.44 81 ARG A CA 1
ATOM 657 C C . ARG A 1 81 ? -2.141 -11.979 -11.684 1.00 73.44 81 ARG A C 1
ATOM 659 O O . ARG A 1 81 ? -3.155 -12.683 -11.879 1.00 73.44 81 ARG A O 1
#

Secondary structure (DSSP, 8-state):
-EEEEEEE-PPTT--HHHHHHHIIIIIHHHHHHH-TT-SEEEEEEPPPP-BTTB------S-SEEEEEEESSHHHHHHHH-

Foldseek 3Di:
DDKDKDFDADDPPDDLVNVVVCCVPPVVVVVCVVQVQFPDKDKDADDDDDDPPDPDPDRDPGGMIMMTDGDDDVSVVVVPD

Radius of gyration: 15.01 Å; chains: 1; bounding box: 31×35×33 Å